Protein AF-A0A432G915-F1 (afdb_monomer_lite)

Secondary structure (DSSP, 8-state):
--S-GGGHHHHHHHHHHHHHHHSHHHHHHHHHH----HHHHHHHHHHHHHHHHH---

Foldseek 3Di:
DPADPVCVVVLVVLLVVQCCVPVVVLVVCCVVVVDDDPVSVVVVVVSVVVCVVPPDD

Radius of gyration: 12.0 Å; chains: 1; bounding box: 29×16×29 Å

Sequence (57 aa):
DDVEPNKVVDFEAALLSYMNSSHADLVARVNEEADWNDEIEAAFHEALKDFKANSTW

pLDDT: mean 80.7, std 7.27, range [54.44, 88.44]

Structure (mmCIF, N/CA/C/O backbone):
data_AF-A0A432G915-F1
#
_entry.id   AF-A0A432G915-F1
#
loop_
_atom_site.group_PDB
_atom_site.id
_atom_site.type_symbol
_atom_site.label_atom_id
_atom_site.label_alt_id
_atom_site.label_comp_id
_atom_site.label_asym_id
_atom_site.label_entity_id
_atom_site.label_seq_id
_atom_site.pdbx_PDB_ins_code
_atom_site.Cartn_x
_atom_site.Cartn_y
_atom_site.Cartn_z
_atom_site.occupancy
_atom_site.B_iso_or_equiv
_atom_site.auth_seq_id
_atom_site.auth_comp_id
_atom_site.auth_asym_id
_atom_site.auth_atom_id
_atom_site.pdbx_PDB_model_num
ATOM 1 N N . ASP A 1 1 ? 0.485 4.903 -17.592 1.00 54.44 1 ASP A N 1
ATOM 2 C CA . ASP A 1 1 ? 1.053 3.755 -18.327 1.00 54.44 1 ASP A CA 1
ATOM 3 C C . ASP A 1 1 ? 2.553 3.613 -18.057 1.00 54.44 1 ASP A C 1
ATOM 5 O O . ASP A 1 1 ? 3.338 3.436 -18.974 1.00 54.44 1 ASP A O 1
ATOM 9 N N . ASP A 1 2 ? 2.983 3.707 -16.792 1.00 63.62 2 ASP A N 1
ATOM 10 C CA . ASP A 1 2 ? 4.415 3.830 -16.444 1.00 63.62 2 ASP A CA 1
ATOM 11 C C . ASP A 1 2 ? 5.140 2.489 -16.252 1.00 63.62 2 ASP A C 1
ATOM 13 O O . ASP A 1 2 ? 6.303 2.480 -15.867 1.00 63.62 2 ASP A O 1
ATOM 17 N N . VAL A 1 3 ? 4.463 1.360 -16.470 1.00 63.97 3 VAL A N 1
ATOM 18 C CA . VAL A 1 3 ? 4.992 0.011 -16.231 1.00 63.97 3 VAL A CA 1
ATOM 19 C C . VAL A 1 3 ? 5.046 -0.706 -17.574 1.00 63.97 3 VAL A C 1
ATOM 21 O O . VAL A 1 3 ? 4.013 -0.881 -18.221 1.00 63.97 3 VAL A O 1
ATOM 24 N N . GLU A 1 4 ? 6.236 -1.121 -18.014 1.00 76.94 4 GLU A N 1
ATOM 25 C CA . GLU A 1 4 ? 6.355 -1.942 -19.221 1.00 76.94 4 GLU A CA 1
ATOM 26 C C . GLU A 1 4 ? 5.531 -3.232 -19.053 1.00 76.94 4 GLU A C 1
ATOM 28 O O . GLU A 1 4 ? 5.595 -3.847 -17.988 1.00 76.94 4 GLU A O 1
ATOM 33 N N . PRO A 1 5 ? 4.807 -3.715 -20.080 1.00 74.31 5 PRO A N 1
ATOM 34 C CA . PRO A 1 5 ? 3.948 -4.898 -19.958 1.00 74.31 5 PRO A CA 1
ATOM 35 C C . PRO A 1 5 ? 4.678 -6.137 -19.419 1.00 74.31 5 PRO A C 1
ATOM 37 O O . PRO A 1 5 ? 4.113 -6.925 -18.668 1.00 74.31 5 PRO A O 1
ATOM 40 N N . ASN A 1 6 ? 5.964 -6.276 -19.755 1.00 77.25 6 ASN A N 1
ATOM 41 C CA . ASN A 1 6 ? 6.820 -7.376 -19.301 1.00 77.25 6 ASN A CA 1
ATOM 42 C C . ASN A 1 6 ? 7.313 -7.220 -17.851 1.00 77.25 6 ASN A C 1
ATOM 44 O O . ASN A 1 6 ? 7.879 -8.156 -17.298 1.00 77.25 6 ASN A O 1
ATOM 48 N N . LYS A 1 7 ? 7.121 -6.043 -17.251 1.00 77.00 7 LYS A N 1
ATOM 49 C CA . LYS A 1 7 ? 7.504 -5.683 -15.881 1.00 77.00 7 LYS A CA 1
ATOM 50 C C . LYS A 1 7 ? 6.313 -5.515 -14.945 1.00 77.00 7 LYS A C 1
ATOM 52 O O . LYS A 1 7 ? 6.513 -5.339 -13.751 1.00 77.00 7 LYS A O 1
ATOM 57 N N . VAL A 1 8 ? 5.086 -5.649 -15.453 1.00 81.50 8 VAL A N 1
ATOM 58 C CA . VAL A 1 8 ? 3.861 -5.617 -14.638 1.00 81.50 8 VAL A CA 1
ATOM 59 C C . VAL A 1 8 ? 3.869 -6.698 -13.561 1.00 81.50 8 VAL A C 1
ATOM 61 O O . VAL A 1 8 ? 3.493 -6.415 -12.431 1.00 81.50 8 VAL A O 1
ATOM 64 N N . VAL A 1 9 ? 4.353 -7.903 -13.873 1.00 82.69 9 VAL A N 1
ATOM 65 C CA . VAL A 1 9 ? 4.424 -9.005 -12.897 1.00 82.69 9 VAL A CA 1
ATOM 66 C C . VAL A 1 9 ? 5.459 -8.717 -11.803 1.00 82.69 9 VAL A C 1
ATOM 68 O O . VAL A 1 9 ? 5.180 -8.935 -10.626 1.00 82.69 9 VAL A O 1
ATOM 71 N N . ASP A 1 10 ? 6.628 -8.183 -12.175 1.00 84.25 10 ASP A N 1
ATOM 72 C CA . ASP A 1 10 ? 7.672 -7.779 -11.220 1.00 84.25 10 ASP A CA 1
ATOM 73 C C . ASP A 1 10 ? 7.166 -6.637 -10.315 1.00 84.25 10 ASP A C 1
ATOM 75 O O . ASP A 1 10 ? 7.343 -6.675 -9.096 1.00 84.25 10 ASP A O 1
ATOM 79 N N . PHE A 1 11 ? 6.467 -5.658 -10.902 1.00 83.94 11 PHE A N 1
ATOM 80 C CA . PHE A 1 11 ? 5.821 -4.556 -10.190 1.00 83.94 11 PHE A CA 1
ATOM 81 C C . PHE A 1 11 ? 4.757 -5.054 -9.210 1.00 83.94 11 PHE A C 1
ATOM 83 O O . PHE A 1 11 ? 4.753 -4.639 -8.056 1.00 83.94 11 PHE A O 1
ATOM 90 N N . GLU A 1 12 ? 3.865 -5.947 -9.645 1.00 83.62 12 GLU A N 1
ATOM 91 C CA . GLU A 1 12 ? 2.796 -6.494 -8.809 1.00 83.62 12 GLU A CA 1
ATOM 92 C C . GLU A 1 12 ? 3.367 -7.294 -7.635 1.00 83.62 12 GLU A C 1
ATOM 94 O O . GLU A 1 12 ? 2.926 -7.115 -6.501 1.00 83.62 12 GLU A O 1
ATOM 99 N N . ALA A 1 13 ? 4.396 -8.111 -7.870 1.00 86.38 13 ALA A N 1
ATOM 100 C CA . ALA A 1 13 ? 5.070 -8.857 -6.813 1.00 86.38 13 ALA A CA 1
ATOM 101 C C . ALA A 1 13 ? 5.745 -7.926 -5.791 1.00 86.38 13 ALA A C 1
ATOM 103 O O . ALA A 1 13 ? 5.614 -8.126 -4.580 1.00 86.38 13 ALA A O 1
ATOM 104 N N . ALA A 1 14 ? 6.439 -6.887 -6.263 1.00 86.31 14 ALA A N 1
ATOM 105 C CA . ALA A 1 14 ? 7.070 -5.899 -5.397 1.00 86.31 14 ALA A CA 1
ATOM 106 C C . ALA A 1 14 ? 6.029 -5.077 -4.616 1.00 86.31 14 ALA A C 1
ATOM 108 O O . ALA A 1 14 ? 6.204 -4.857 -3.416 1.00 86.31 14 ALA A O 1
ATOM 109 N N . LEU A 1 15 ? 4.922 -4.691 -5.257 1.00 85.88 15 LEU A N 1
ATOM 110 C CA . LEU A 1 15 ? 3.812 -3.983 -4.626 1.00 85.88 15 LEU A CA 1
ATOM 111 C C . LEU A 1 15 ? 3.149 -4.845 -3.552 1.00 85.88 15 LEU A C 1
ATOM 113 O O . LEU A 1 15 ? 2.988 -4.388 -2.428 1.00 85.88 15 LEU A O 1
ATOM 117 N N . LEU A 1 16 ? 2.807 -6.100 -3.854 1.00 84.12 16 LEU A N 1
ATOM 118 C CA . LEU A 1 16 ? 2.237 -7.034 -2.878 1.00 84.12 16 LEU A CA 1
ATOM 119 C C . LEU A 1 16 ? 3.171 -7.248 -1.688 1.00 84.12 16 LEU A C 1
ATOM 121 O O . LEU A 1 16 ? 2.708 -7.293 -0.549 1.00 84.12 16 LEU A O 1
ATOM 125 N N . SER A 1 17 ? 4.476 -7.361 -1.930 1.00 86.81 17 SER A N 1
ATOM 126 C CA . SER A 1 17 ? 5.466 -7.485 -0.859 1.00 86.81 17 SER A CA 1
ATOM 127 C C . SER A 1 17 ? 5.489 -6.234 0.026 1.00 86.81 17 SER A C 1
ATOM 129 O O . SER A 1 17 ? 5.394 -6.348 1.246 1.00 86.81 17 SER A O 1
ATOM 131 N N . TYR A 1 18 ? 5.506 -5.042 -0.581 1.00 86.25 18 TYR A N 1
ATOM 132 C CA . TYR A 1 18 ? 5.475 -3.763 0.132 1.00 86.25 18 TYR A CA 1
ATOM 133 C C . TYR A 1 18 ? 4.179 -3.557 0.923 1.00 86.25 18 TYR A C 1
ATOM 135 O O . TYR A 1 18 ? 4.212 -3.177 2.092 1.00 86.25 18 TYR A O 1
ATOM 143 N N . MET A 1 19 ? 3.030 -3.861 0.321 1.00 85.00 19 MET A N 1
ATOM 144 C CA . MET A 1 19 ? 1.732 -3.765 0.985 1.00 85.00 19 MET A CA 1
ATOM 145 C C . MET A 1 19 ? 1.661 -4.713 2.183 1.00 85.00 19 MET A C 1
ATOM 147 O O . MET A 1 19 ? 1.209 -4.309 3.246 1.00 85.00 19 MET A O 1
ATOM 151 N N . ASN A 1 20 ? 2.179 -5.939 2.064 1.00 84.31 20 ASN A N 1
ATOM 152 C CA . ASN A 1 20 ? 2.237 -6.874 3.189 1.00 84.31 20 ASN A CA 1
ATOM 153 C C . ASN A 1 20 ? 3.280 -6.493 4.251 1.00 84.31 20 ASN A C 1
ATOM 155 O O . ASN A 1 20 ? 3.098 -6.845 5.412 1.00 84.31 20 ASN A O 1
ATOM 159 N N . SER A 1 21 ? 4.373 -5.808 3.899 1.00 84.94 21 SER A N 1
ATOM 160 C CA . SER A 1 21 ? 5.396 -5.411 4.876 1.00 84.94 21 SER A CA 1
ATOM 161 C C . SER A 1 21 ? 5.069 -4.109 5.603 1.00 84.94 21 SER A C 1
ATOM 163 O O . SER A 1 21 ? 5.347 -3.984 6.792 1.00 84.94 21 SER A O 1
ATOM 165 N N . SER A 1 22 ? 4.520 -3.131 4.883 1.00 80.38 22 SER A N 1
ATOM 166 C CA . SER A 1 22 ? 4.351 -1.750 5.349 1.00 80.38 22 SER A CA 1
ATOM 167 C C . SER A 1 22 ? 2.894 -1.378 5.605 1.00 80.38 22 SER A C 1
ATOM 169 O O . SER A 1 22 ? 2.633 -0.495 6.415 1.00 80.38 22 SER A O 1
ATOM 171 N N . HIS A 1 23 ? 1.948 -2.068 4.968 1.00 82.75 23 HIS A N 1
ATOM 172 C CA . HIS A 1 23 ? 0.512 -1.801 5.075 1.00 82.75 23 HIS A CA 1
ATOM 173 C C . HIS A 1 23 ? -0.286 -3.076 5.402 1.00 82.75 23 HIS A C 1
ATOM 175 O O . HIS A 1 23 ? -1.429 -3.226 4.972 1.00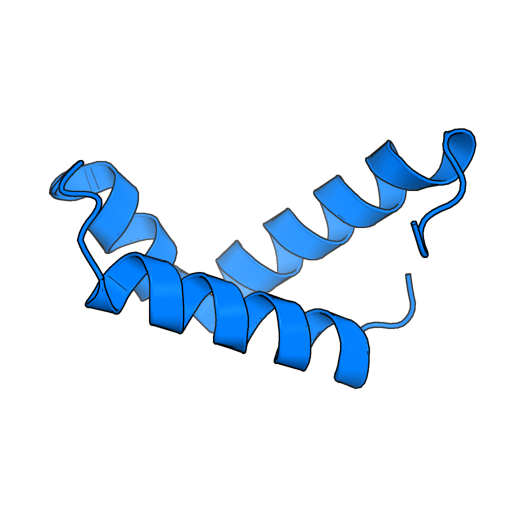 82.75 23 HIS A O 1
ATOM 181 N N . ALA A 1 24 ? 0.308 -3.996 6.177 1.00 83.31 24 ALA A N 1
ATOM 182 C CA . ALA A 1 24 ? -0.305 -5.274 6.546 1.00 83.31 24 ALA A CA 1
ATOM 183 C C . ALA A 1 24 ? -1.688 -5.091 7.187 1.00 83.31 24 ALA A C 1
ATOM 185 O O . ALA A 1 24 ? -2.622 -5.814 6.854 1.00 83.31 24 ALA A O 1
ATOM 186 N N . ASP A 1 25 ? -1.831 -4.082 8.052 1.00 82.94 25 ASP A N 1
ATOM 187 C CA . ASP A 1 25 ? -3.097 -3.741 8.704 1.00 82.94 25 ASP A CA 1
ATOM 188 C C . ASP A 1 25 ? -4.162 -3.272 7.701 1.00 82.94 25 ASP A C 1
ATOM 190 O O . ASP A 1 25 ? -5.333 -3.624 7.829 1.00 82.94 25 ASP A O 1
ATOM 194 N N . LEU A 1 26 ? -3.769 -2.520 6.666 1.00 82.62 26 LEU A N 1
ATOM 195 C CA . LEU A 1 26 ? -4.680 -2.084 5.604 1.00 82.62 26 LEU A CA 1
ATOM 196 C C . LEU A 1 26 ? -5.152 -3.283 4.772 1.00 82.62 26 LEU A C 1
ATOM 198 O O . LEU A 1 26 ? -6.342 -3.424 4.506 1.00 82.62 26 LEU A O 1
ATOM 202 N N . VAL A 1 27 ? -4.226 -4.175 4.405 1.00 82.62 27 VAL A N 1
ATOM 203 C CA . VAL A 1 27 ? -4.532 -5.414 3.673 1.00 82.62 27 VAL A CA 1
ATOM 204 C C . VAL A 1 27 ? -5.426 -6.336 4.507 1.00 82.62 27 VAL A C 1
ATOM 206 O O . VAL A 1 27 ? -6.366 -6.927 3.977 1.00 82.62 27 VAL A O 1
ATOM 209 N N . ALA A 1 28 ? -5.176 -6.447 5.813 1.00 84.38 28 ALA A N 1
ATOM 210 C CA . ALA A 1 28 ? -6.006 -7.224 6.727 1.00 84.38 28 ALA A CA 1
ATOM 211 C C . ALA A 1 28 ? -7.428 -6.655 6.819 1.00 84.38 28 ALA A C 1
ATOM 213 O O . ALA A 1 28 ? -8.382 -7.409 6.650 1.00 84.38 28 ALA A O 1
ATOM 214 N N . ARG A 1 29 ? -7.575 -5.331 6.980 1.00 80.12 29 ARG A N 1
ATOM 215 C CA . ARG A 1 29 ? -8.887 -4.661 7.004 1.00 80.12 29 ARG A CA 1
ATOM 216 C C . ARG A 1 29 ? -9.690 -4.889 5.728 1.00 80.12 29 ARG A C 1
ATOM 218 O O . ARG A 1 29 ? -10.869 -5.204 5.811 1.00 80.12 29 ARG A O 1
ATOM 225 N N . VAL A 1 30 ? -9.059 -4.792 4.558 1.00 82.06 30 VAL A N 1
ATOM 226 C CA . VAL A 1 30 ? -9.727 -5.071 3.271 1.00 82.06 30 VAL A CA 1
ATOM 227 C C . VAL A 1 30 ? -10.203 -6.517 3.196 1.00 82.06 30 VAL A C 1
ATOM 229 O O . VAL A 1 30 ? -11.311 -6.774 2.737 1.00 82.06 30 VAL A O 1
ATOM 232 N N . ASN A 1 31 ? -9.371 -7.461 3.643 1.00 80.75 31 ASN A N 1
ATOM 233 C CA . ASN A 1 31 ? -9.705 -8.883 3.623 1.00 80.75 31 ASN A CA 1
ATOM 234 C C . ASN A 1 31 ? -10.809 -9.252 4.628 1.00 80.75 31 ASN A C 1
ATOM 236 O O . ASN A 1 31 ? -11.562 -10.186 4.363 1.00 80.75 31 ASN A O 1
ATOM 240 N N . GLU A 1 32 ? -10.900 -8.557 5.766 1.00 82.12 32 GLU A N 1
ATOM 241 C CA . GLU A 1 32 ? -11.932 -8.796 6.784 1.00 82.12 32 GLU A CA 1
ATOM 242 C C . GLU A 1 32 ? -13.252 -8.093 6.476 1.00 82.12 32 GLU A C 1
ATOM 244 O O . GLU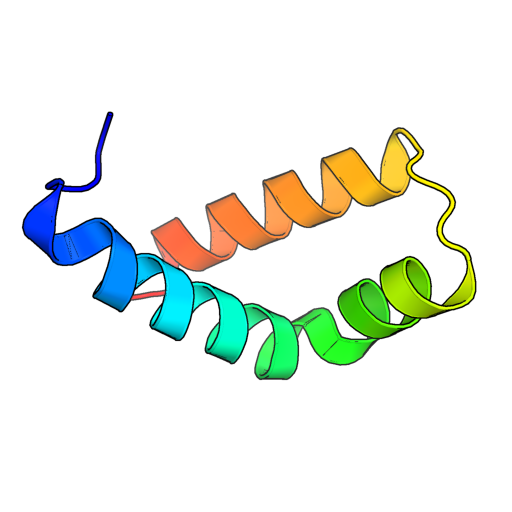 A 1 32 ? -14.301 -8.735 6.499 1.00 82.12 32 GLU A O 1
ATOM 249 N N . GLU A 1 33 ? -13.221 -6.784 6.217 1.00 72.88 33 GLU A N 1
ATOM 250 C CA . GLU A 1 33 ? -14.449 -6.008 6.038 1.00 72.88 33 GLU A CA 1
ATOM 251 C C . GLU A 1 33 ? -15.040 -6.218 4.641 1.00 72.88 33 GLU A C 1
ATOM 253 O O . GLU A 1 33 ? -16.254 -6.108 4.481 1.00 72.88 33 GLU A O 1
ATOM 258 N N . ALA A 1 34 ? -14.208 -6.525 3.631 1.00 67.19 34 ALA A N 1
ATOM 259 C CA . ALA A 1 34 ? -14.584 -6.518 2.211 1.00 67.19 34 ALA A CA 1
ATOM 260 C C . ALA A 1 34 ? -15.385 -5.257 1.807 1.00 67.19 34 ALA A C 1
ATOM 262 O O . ALA A 1 34 ? -16.116 -5.260 0.814 1.00 67.19 34 ALA A O 1
ATOM 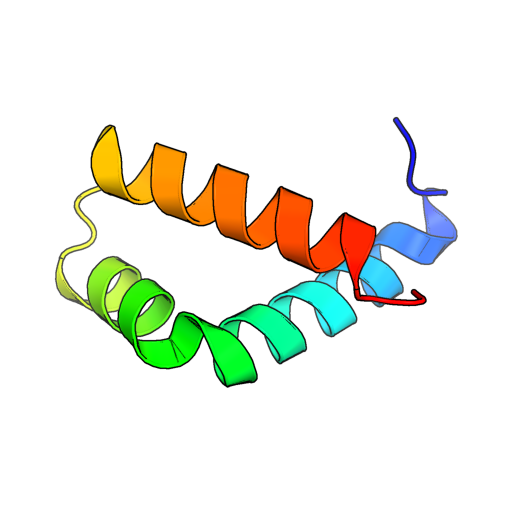263 N N . ASP A 1 35 ? -15.245 -4.184 2.590 1.00 71.56 35 ASP A N 1
ATOM 264 C CA . ASP A 1 35 ? -15.996 -2.945 2.481 1.00 71.56 35 ASP A CA 1
ATOM 265 C C . ASP A 1 35 ? -15.110 -1.932 1.771 1.00 71.56 35 ASP A C 1
ATOM 267 O O . ASP A 1 35 ? -14.303 -1.218 2.369 1.00 71.56 35 ASP A O 1
ATOM 271 N N . TRP A 1 36 ? -15.185 -1.957 0.442 1.00 76.50 36 TRP A N 1
ATOM 272 C CA . TRP A 1 36 ? -14.455 -1.013 -0.386 1.00 76.50 36 TRP A CA 1
ATOM 273 C C . TRP A 1 36 ? -15.126 0.360 -0.295 1.00 76.50 36 TRP A C 1
ATOM 275 O O . TRP A 1 36 ? -16.115 0.628 -0.979 1.00 76.50 36 TRP A O 1
ATOM 285 N N . ASN A 1 37 ? -14.587 1.215 0.571 1.00 82.06 37 ASN A N 1
ATOM 286 C CA . ASN A 1 37 ? -15.047 2.581 0.797 1.00 82.06 37 ASN A CA 1
ATOM 287 C C . ASN A 1 37 ? -13.978 3.612 0.383 1.00 82.06 37 ASN A C 1
ATOM 289 O O . ASN A 1 37 ? -12.824 3.265 0.120 1.00 82.06 37 ASN A O 1
ATOM 293 N N . ASP A 1 38 ? -14.363 4.891 0.345 1.00 87.19 38 ASP A N 1
ATOM 294 C CA . ASP A 1 38 ? -13.482 5.983 -0.092 1.00 87.19 38 ASP A CA 1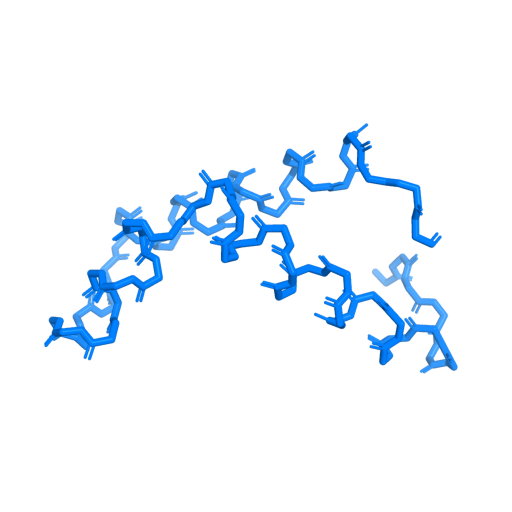
ATOM 295 C C . ASP A 1 38 ? -12.201 6.102 0.762 1.00 87.19 38 ASP A C 1
ATOM 297 O O . ASP A 1 38 ? -11.159 6.523 0.258 1.00 87.19 38 ASP A O 1
ATOM 301 N N . GLU A 1 39 ? -12.241 5.714 2.045 1.00 84.94 39 GLU A N 1
ATOM 302 C CA . GLU A 1 39 ? -11.057 5.716 2.919 1.00 84.94 39 GLU A CA 1
ATOM 303 C C . GLU A 1 39 ? -10.062 4.619 2.534 1.00 84.94 39 GLU A C 1
ATOM 305 O O . GLU A 1 39 ? -8.861 4.885 2.453 1.00 84.94 39 GLU A O 1
ATOM 310 N N . ILE A 1 40 ? -10.541 3.397 2.278 1.00 84.38 40 ILE A N 1
ATOM 311 C CA . ILE A 1 40 ? -9.694 2.298 1.809 1.00 84.38 40 ILE A CA 1
ATOM 312 C C . ILE A 1 40 ? -9.122 2.644 0.436 1.00 84.38 40 ILE A C 1
ATOM 314 O O . ILE A 1 40 ? -7.918 2.498 0.231 1.00 84.38 40 ILE A O 1
ATOM 318 N N . GLU A 1 41 ? -9.932 3.175 -0.480 1.00 84.56 41 GLU A N 1
ATOM 319 C CA . GLU A 1 41 ? -9.437 3.607 -1.786 1.00 84.56 41 GLU A CA 1
ATOM 320 C C . GLU A 1 41 ? -8.331 4.664 -1.652 1.00 84.56 41 GLU A C 1
ATOM 322 O O . GLU A 1 41 ? -7.268 4.524 -2.265 1.00 84.56 41 GLU A O 1
ATOM 327 N N . ALA A 1 42 ? -8.539 5.689 -0.818 1.00 88.44 42 ALA A N 1
ATOM 328 C CA . ALA A 1 42 ? -7.541 6.722 -0.564 1.00 88.44 42 ALA A CA 1
ATOM 329 C C . ALA A 1 42 ? -6.249 6.139 0.027 1.00 88.44 42 ALA A C 1
ATOM 331 O O . ALA A 1 42 ? -5.159 6.473 -0.444 1.00 88.44 42 ALA A O 1
ATOM 332 N N . ALA A 1 43 ? -6.363 5.226 0.993 1.00 84.81 43 ALA A N 1
ATOM 333 C CA . ALA A 1 43 ? -5.222 4.574 1.625 1.00 84.81 43 ALA A CA 1
ATOM 334 C C . ALA A 1 43 ? -4.425 3.699 0.641 1.00 84.81 43 ALA A C 1
ATOM 336 O O . ALA A 1 43 ? -3.195 3.740 0.644 1.00 84.81 43 ALA A O 1
ATOM 337 N N . PHE A 1 44 ? -5.091 2.960 -0.255 1.00 84.44 44 PHE A N 1
ATOM 338 C CA . PHE A 1 44 ? -4.409 2.226 -1.330 1.00 84.44 44 PHE A CA 1
ATOM 339 C C . PHE A 1 44 ? -3.729 3.168 -2.320 1.00 84.44 44 PHE A C 1
ATOM 341 O O . PHE A 1 44 ? -2.618 2.892 -2.772 1.00 84.44 44 PHE A O 1
ATOM 348 N N . HIS A 1 45 ? -4.367 4.290 -2.651 1.00 87.25 45 HIS A N 1
ATOM 349 C CA . HIS A 1 45 ? -3.780 5.296 -3.529 1.00 87.25 45 HIS A CA 1
ATOM 350 C C . HIS A 1 45 ? -2.517 5.920 -2.931 1.00 87.25 45 HIS A C 1
ATOM 352 O O . HIS A 1 45 ? -1.558 6.191 -3.657 1.00 87.25 45 HIS A O 1
ATOM 358 N N . GLU A 1 46 ? -2.518 6.168 -1.623 1.00 88.19 46 GLU A N 1
ATOM 359 C CA . GLU A 1 46 ? -1.367 6.700 -0.902 1.00 88.19 46 GLU A CA 1
ATOM 360 C C . GLU A 1 46 ? -0.245 5.661 -0.825 1.00 88.19 46 GLU A C 1
ATOM 362 O O . GLU A 1 46 ? 0.875 5.949 -1.240 1.00 88.19 46 GLU A O 1
ATOM 367 N N . ALA A 1 47 ? -0.569 4.417 -0.460 1.00 85.56 47 ALA A N 1
ATOM 368 C CA 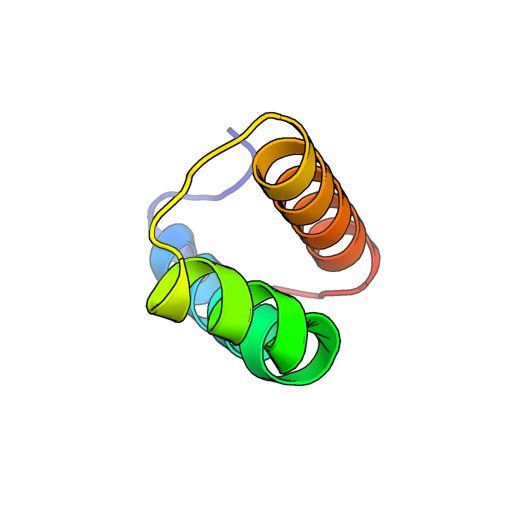. ALA A 1 47 ? 0.389 3.315 -0.437 1.00 85.56 47 ALA A CA 1
ATOM 369 C C . ALA A 1 47 ? 1.017 3.051 -1.820 1.00 85.56 47 ALA A C 1
ATOM 371 O O . ALA A 1 47 ? 2.213 2.786 -1.926 1.00 85.56 47 ALA A O 1
ATOM 372 N N . LEU A 1 48 ? 0.249 3.192 -2.907 1.00 85.44 48 LEU A N 1
ATOM 373 C CA . LEU A 1 48 ? 0.758 3.116 -4.281 1.00 85.44 48 LEU A CA 1
ATOM 374 C C . LEU A 1 48 ? 1.714 4.265 -4.629 1.00 85.44 48 LEU A C 1
ATOM 376 O O . LEU A 1 48 ? 2.697 4.052 -5.345 1.00 85.44 48 LEU A O 1
ATOM 380 N N . LYS A 1 49 ? 1.435 5.488 -4.163 1.00 87.69 49 LYS A N 1
ATOM 381 C CA . LYS A 1 49 ? 2.331 6.639 -4.357 1.00 87.69 49 LYS A CA 1
ATOM 382 C C . LYS A 1 49 ? 3.624 6.459 -3.573 1.00 87.69 49 LYS A C 1
ATOM 384 O O . LYS A 1 49 ? 4.695 6.655 -4.144 1.00 87.69 49 LYS A O 1
ATOM 389 N N . ASP A 1 50 ? 3.524 6.034 -2.320 1.00 85.75 50 ASP A N 1
ATOM 390 C CA .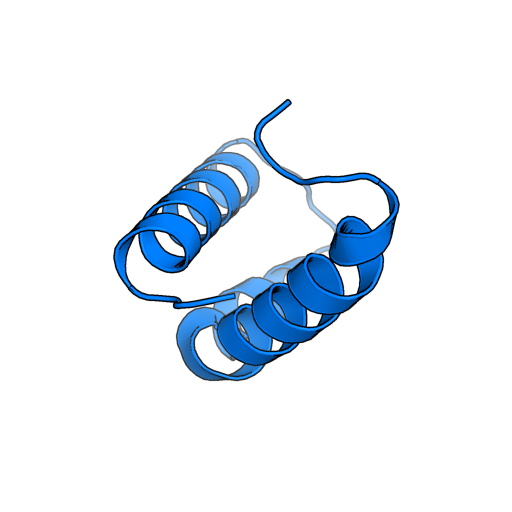 ASP A 1 50 ? 4.677 5.770 -1.465 1.00 85.75 50 ASP A CA 1
ATOM 391 C C . ASP A 1 50 ? 5.521 4.617 -2.002 1.00 85.75 50 ASP A C 1
ATOM 393 O O . ASP A 1 50 ? 6.747 4.731 -2.047 1.00 85.75 50 ASP A O 1
ATOM 397 N N . PHE A 1 51 ? 4.885 3.557 -2.507 1.00 85.50 51 PHE A N 1
ATOM 398 C CA . PHE A 1 51 ? 5.567 2.482 -3.216 1.00 85.50 51 PHE A CA 1
ATOM 399 C C . PHE A 1 51 ? 6.319 3.015 -4.437 1.00 85.50 51 PHE A C 1
ATOM 401 O O . PHE A 1 51 ? 7.509 2.762 -4.577 1.00 85.50 51 PHE A O 1
ATOM 408 N N . LYS A 1 52 ? 5.681 3.809 -5.303 1.00 82.62 52 LYS A N 1
ATOM 409 C CA . LYS A 1 52 ? 6.364 4.400 -6.467 1.00 82.62 52 LYS A CA 1
ATOM 410 C C . LYS A 1 52 ? 7.513 5.341 -6.086 1.00 82.62 52 LYS A C 1
ATOM 412 O O . LYS A 1 52 ? 8.455 5.465 -6.862 1.00 82.62 52 LYS A O 1
ATOM 417 N N . ALA A 1 53 ? 7.430 6.016 -4.941 1.00 84.62 53 ALA A N 1
ATOM 418 C CA . ALA A 1 53 ? 8.454 6.951 -4.480 1.00 84.62 53 ALA A CA 1
ATOM 419 C C . ALA A 1 53 ? 9.650 6.256 -3.809 1.00 84.62 53 ALA A C 1
ATOM 421 O O . ALA A 1 53 ? 10.783 6.707 -3.967 1.00 84.62 53 ALA A O 1
ATOM 422 N N . ASN A 1 54 ? 9.406 5.179 -3.056 1.00 79.94 54 ASN A N 1
ATOM 423 C CA . ASN A 1 54 ? 10.427 4.497 -2.255 1.00 79.94 54 ASN A CA 1
ATOM 424 C C . ASN A 1 54 ? 10.961 3.215 -2.900 1.00 79.94 54 ASN A C 1
ATOM 426 O O . ASN A 1 54 ? 12.071 2.786 -2.587 1.00 79.94 54 ASN A O 1
ATOM 430 N N . SER A 1 55 ? 10.171 2.576 -3.757 1.00 69.31 55 SER A N 1
ATOM 431 C CA . SER A 1 55 ? 10.491 1.270 -4.315 1.00 69.31 55 SER A CA 1
ATOM 432 C C . SER A 1 55 ? 11.212 1.407 -5.651 1.00 69.31 55 SER A C 1
ATOM 434 O O . SER A 1 55 ? 10.777 2.125 -6.550 1.00 69.31 55 SER A O 1
ATOM 436 N N . THR A 1 56 ? 12.318 0.686 -5.790 1.00 64.38 56 THR A N 1
ATOM 437 C CA . THR A 1 56 ? 13.057 0.529 -7.045 1.00 64.38 56 THR A CA 1
ATOM 438 C C . THR A 1 56 ? 12.671 -0.822 -7.644 1.00 64.38 56 THR A C 1
ATOM 440 O O . THR A 1 56 ? 13.214 -1.848 -7.229 1.00 64.38 56 THR A O 1
ATOM 443 N N . TRP A 1 57 ? 11.680 -0.823 -8.535 1.00 67.00 57 TRP A N 1
ATOM 444 C CA . TRP A 1 57 ? 11.113 -2.004 -9.198 1.00 67.00 57 TRP A CA 1
ATOM 445 C C . TRP A 1 57 ? 11.568 -2.106 -10.658 1.00 67.00 57 TRP A C 1
ATOM 447 O O . TRP A 1 57 ? 11.903 -1.053 -11.248 1.00 67.00 57 TRP A O 1
#